Protein AF-A0A1U7N9A7-F1 (afdb_monomer_lite)

Secondary structure (DSSP, 8-state):
-HHHHHHHHHHHHHHHHHHHHHHHHHHHHHT-SSHHHHHHHHHIIIIIIHHHHHHHHHHHHHH--S-TTTTHHHHHHHHHHHHHHHHHHHHHHGGGGS---HHHHHHHHHHHHHHHHHHHHHHHHHHHHHHHHHHTT-

Foldseek 3Di:
DVVVVVLVVVLVVLVVVLVVVLCVLCVCQCPPPDLLSNLLLLCQVQPVVLVVLLVVLVVVVVVVPDDVVVCVVSVVCNVVSVVCNVVNVVSVCVCVVDPDDPVSSVVSNVSSNVSVVVSVVVVVVSVVVSVVVVVVVD

Organism: NCBI:txid568701

InterPro domains:
  IPR016084 Haem oxygenase-like, multi-helical [G3DSA:1.20.910.10] (8-127)

pLDDT: mean 79.88, std 13.75, range [35.25, 96.94]

Radius of gyration: 18.61 Å; chains: 1; bounding box: 43×36×54 Å

Structure (mmCIF, N/CA/C/O backbone):
data_AF-A0A1U7N9A7-F1
#
_entry.id   AF-A0A1U7N9A7-F1
#
loop_
_atom_site.group_PDB
_atom_site.id
_atom_site.type_symbol
_atom_site.label_atom_id
_atom_site.label_alt_id
_atom_site.label_comp_id
_atom_site.label_asym_id
_atom_site.label_entity_id
_atom_site.label_seq_id
_atom_site.pdbx_PDB_ins_code
_atom_site.Cartn_x
_atom_site.Cartn_y
_atom_site.Cartn_z
_atom_site.occupancy
_atom_site.B_iso_or_equiv
_atom_site.auth_seq_id
_atom_site.auth_comp_id
_atom_site.auth_asym_id
_atom_site.auth_atom_id
_atom_site.pdbx_PDB_model_num
ATOM 1 N N . MET A 1 1 ? -25.879 17.522 24.078 1.00 44.56 1 MET A N 1
ATOM 2 C CA . MET A 1 1 ? -25.992 17.434 22.604 1.00 44.56 1 MET A CA 1
ATOM 3 C C . MET A 1 1 ? -24.875 18.188 21.872 1.00 44.56 1 MET A C 1
ATOM 5 O O . MET A 1 1 ? -24.305 17.613 20.963 1.00 44.56 1 MET A O 1
ATOM 9 N N . HIS A 1 2 ? -24.463 19.393 22.298 1.00 35.25 2 HIS A N 1
ATOM 10 C CA . HIS A 1 2 ? -23.354 20.137 21.658 1.00 35.25 2 HIS A CA 1
ATOM 11 C C . HIS A 1 2 ? -21.934 19.555 21.831 1.00 35.25 2 HIS A C 1
ATOM 13 O O . HIS A 1 2 ? -21.057 19.846 21.026 1.00 35.25 2 HIS A O 1
ATOM 19 N N . ILE A 1 3 ? -21.692 18.727 22.852 1.00 43.88 3 ILE A N 1
ATOM 20 C CA . ILE A 1 3 ? -20.365 18.129 23.103 1.00 43.88 3 ILE A CA 1
ATOM 21 C C . ILE A 1 3 ? -20.080 16.959 22.144 1.00 43.88 3 ILE A C 1
ATOM 23 O O . ILE A 1 3 ? -18.950 16.795 21.707 1.00 43.88 3 ILE A O 1
ATOM 27 N N . TYR A 1 4 ? -21.105 16.190 21.762 1.00 35.66 4 TYR A N 1
ATOM 28 C CA . TYR A 1 4 ? -20.959 15.044 20.853 1.00 35.66 4 TYR A CA 1
ATOM 29 C C . TYR A 1 4 ? -20.670 15.466 19.404 1.00 35.66 4 TYR A C 1
ATOM 31 O O . TYR A 1 4 ? -19.873 14.822 18.732 1.00 35.66 4 TYR A O 1
ATOM 39 N N . ILE A 1 5 ? -21.261 16.575 18.944 1.00 43.47 5 ILE A N 1
ATOM 40 C CA . ILE A 1 5 ? -21.056 17.098 17.581 1.00 43.47 5 ILE A CA 1
ATOM 41 C C . ILE A 1 5 ? -19.597 17.547 17.387 1.00 43.47 5 ILE A C 1
ATOM 43 O O . ILE A 1 5 ? -18.959 17.146 16.422 1.00 43.47 5 ILE A O 1
ATOM 47 N N . ASN A 1 6 ? -19.023 18.246 18.374 1.00 48.91 6 ASN A N 1
ATOM 48 C CA . ASN A 1 6 ? -17.617 18.667 18.341 1.00 48.91 6 ASN A CA 1
ATOM 49 C C . ASN A 1 6 ? -16.619 17.493 18.304 1.00 48.91 6 ASN A C 1
ATOM 51 O O . ASN A 1 6 ? -15.511 17.659 17.810 1.00 48.91 6 ASN A O 1
ATOM 55 N N . ILE A 1 7 ? -16.955 16.318 18.842 1.00 51.50 7 ILE A N 1
ATOM 56 C CA . ILE A 1 7 ? -16.033 15.167 18.868 1.00 51.50 7 ILE A CA 1
ATOM 57 C C . ILE A 1 7 ? -16.022 14.460 17.509 1.00 51.50 7 ILE A C 1
ATOM 59 O O . ILE A 1 7 ? -14.955 14.165 16.981 1.00 51.50 7 ILE A O 1
ATOM 63 N N . VAL A 1 8 ? -17.195 14.248 16.908 1.00 56.59 8 VAL A N 1
ATOM 64 C CA . VAL A 1 8 ? -17.302 13.623 15.580 1.00 56.59 8 VAL A CA 1
ATOM 65 C C . VAL A 1 8 ? -16.655 14.503 14.506 1.00 56.59 8 VAL A C 1
ATOM 67 O O . VAL A 1 8 ? -15.919 13.993 13.664 1.00 56.59 8 VAL A O 1
ATOM 70 N N . GLU A 1 9 ? -16.854 15.822 14.571 1.00 59.31 9 GLU A N 1
ATOM 71 C CA . GLU A 1 9 ? -16.240 16.773 13.634 1.00 59.31 9 GLU A CA 1
ATOM 72 C C . GLU A 1 9 ? -14.708 16.830 13.772 1.00 59.31 9 GLU A C 1
ATOM 74 O O . GLU A 1 9 ? -14.002 16.828 12.763 1.00 59.31 9 GLU A O 1
ATOM 79 N N . ASN A 1 10 ? -14.176 16.798 15.001 1.00 63.81 10 ASN A N 1
ATOM 80 C CA . ASN A 1 10 ? -12.727 16.777 15.229 1.00 63.81 10 ASN A CA 1
ATOM 81 C C . ASN A 1 10 ? -12.083 15.448 14.797 1.00 63.81 10 ASN A C 1
ATOM 83 O O . ASN A 1 10 ? -11.006 15.457 14.202 1.00 63.81 10 ASN A O 1
ATOM 87 N N . ASN A 1 11 ? -12.751 14.312 15.017 1.00 71.56 11 ASN A N 1
ATOM 88 C CA . ASN A 1 11 ? -12.243 13.003 14.592 1.00 71.56 11 ASN A CA 1
ATOM 89 C C . ASN A 1 11 ? -12.237 12.871 13.061 1.00 71.56 11 ASN A C 1
ATOM 91 O O . ASN A 1 11 ? -11.274 12.363 12.485 1.00 71.56 11 ASN A O 1
ATOM 95 N N . ALA A 1 12 ? -13.273 13.385 12.390 1.00 75.44 12 ALA A N 1
ATOM 96 C CA . ALA A 1 12 ? -13.318 13.443 10.933 1.00 75.44 12 ALA A CA 1
ATOM 97 C C . ALA A 1 12 ? -12.204 14.338 10.364 1.00 75.44 12 ALA A C 1
ATOM 99 O O . ALA A 1 12 ? -11.556 13.959 9.391 1.00 75.44 12 ALA A O 1
ATOM 100 N N . ALA A 1 13 ? -11.927 15.489 10.987 1.00 81.25 13 ALA A N 1
ATOM 101 C CA . ALA A 1 13 ? -10.841 16.374 10.566 1.00 81.25 13 ALA A CA 1
ATOM 102 C C . ALA A 1 13 ? -9.455 15.711 10.682 1.00 81.25 13 ALA A C 1
ATOM 104 O O . ALA A 1 13 ? -8.633 15.857 9.777 1.00 81.25 13 ALA A O 1
ATOM 105 N N . LEU A 1 14 ? -9.208 14.946 11.753 1.00 80.19 14 LEU A N 1
ATOM 106 C CA . LEU A 1 14 ? -7.953 14.206 11.946 1.00 80.19 14 LEU A CA 1
ATOM 107 C C . LEU A 1 14 ? -7.777 13.088 10.911 1.00 80.19 14 LEU A C 1
ATOM 109 O O . LEU A 1 14 ? -6.699 12.954 10.334 1.00 80.19 14 LEU A O 1
ATOM 113 N N . LEU A 1 15 ? -8.846 12.345 10.610 1.00 81.56 15 LEU A N 1
ATOM 114 C CA . LEU A 1 15 ? -8.853 11.350 9.535 1.00 81.56 15 LEU A CA 1
ATOM 115 C C . LEU A 1 15 ? -8.560 11.992 8.173 1.00 81.56 15 LEU A C 1
ATOM 117 O O . LEU A 1 15 ? -7.669 11.541 7.455 1.00 81.56 15 LEU A O 1
ATOM 121 N N . ILE A 1 16 ? -9.258 13.079 7.829 1.00 85.75 16 ILE A N 1
ATOM 122 C CA . ILE A 1 16 ? -9.038 13.815 6.574 1.00 85.75 16 ILE A CA 1
ATOM 123 C C . ILE A 1 16 ? -7.584 14.286 6.470 1.00 85.75 16 ILE A C 1
ATOM 125 O O . ILE A 1 16 ? -6.971 14.166 5.406 1.00 85.75 16 ILE A O 1
ATOM 129 N N . LEU A 1 17 ? -7.015 14.799 7.563 1.00 86.25 17 LEU A N 1
ATOM 130 C CA . LEU A 1 17 ? -5.620 15.225 7.601 1.00 86.25 17 LEU A CA 1
ATOM 131 C C . LEU A 1 17 ? -4.664 14.051 7.347 1.00 86.25 17 LEU A C 1
ATOM 133 O O . LEU A 1 17 ? -3.777 14.177 6.503 1.00 86.25 17 LEU A O 1
ATOM 137 N N . ALA A 1 18 ? -4.863 12.910 8.011 1.00 85.75 18 ALA A N 1
ATOM 138 C CA . ALA A 1 18 ? -4.026 11.723 7.835 1.00 85.75 18 ALA A CA 1
ATOM 139 C C . ALA A 1 18 ? -4.034 11.230 6.376 1.00 85.75 18 ALA A C 1
ATOM 141 O O . ALA A 1 18 ? -2.975 11.032 5.777 1.00 85.75 18 ALA A O 1
ATOM 142 N N . PHE A 1 19 ? -5.214 11.128 5.756 1.00 87.00 19 PHE A N 1
ATOM 143 C CA . PHE A 1 19 ? -5.332 10.747 4.343 1.00 87.00 19 PHE A CA 1
ATOM 144 C C . PHE A 1 19 ? -4.758 11.802 3.385 1.00 87.00 19 PHE A C 1
ATOM 146 O O . PHE A 1 19 ? -4.178 11.454 2.355 1.00 87.00 19 PHE A O 1
ATOM 153 N N . THR A 1 20 ? -4.856 13.090 3.724 1.00 91.12 20 THR A N 1
ATOM 154 C CA . THR A 1 20 ? -4.230 14.169 2.940 1.00 91.12 20 THR A CA 1
ATOM 155 C C . THR A 1 20 ? -2.706 14.045 2.958 1.00 91.12 20 THR A C 1
ATOM 157 O O . THR A 1 20 ? -2.067 14.175 1.915 1.00 91.12 20 THR A O 1
ATOM 160 N N . LEU A 1 21 ? -2.119 13.745 4.119 1.00 91.38 21 LEU A N 1
ATOM 161 C CA . LEU A 1 21 ? -0.678 13.533 4.256 1.00 91.38 21 LEU A CA 1
ATOM 162 C C . LEU A 1 21 ? -0.215 12.275 3.517 1.00 91.38 21 LEU A C 1
ATOM 164 O O . LEU A 1 21 ? 0.815 12.320 2.846 1.00 91.38 21 LEU A O 1
ATOM 168 N N . LEU A 1 22 ? -0.979 11.179 3.589 1.00 92.50 22 LEU A N 1
ATOM 169 C CA . LEU A 1 22 ? -0.710 9.976 2.797 1.00 92.50 22 LEU A CA 1
ATOM 170 C C . LEU A 1 22 ? -0.661 10.312 1.303 1.00 92.50 22 LEU A C 1
ATOM 172 O O . LEU A 1 22 ? 0.335 10.019 0.641 1.00 92.50 22 LEU A O 1
ATOM 176 N N . ARG A 1 23 ? -1.690 11.001 0.792 1.00 92.69 23 ARG A N 1
ATOM 177 C CA . ARG A 1 23 ? -1.743 11.425 -0.612 1.00 92.69 23 ARG A CA 1
ATOM 178 C C . ARG A 1 23 ? -0.519 12.254 -0.996 1.00 92.69 23 ARG A C 1
ATOM 180 O O . ARG A 1 23 ? 0.108 11.955 -2.003 1.00 92.69 23 ARG A O 1
ATOM 187 N N . GLN A 1 24 ? -0.164 13.266 -0.202 1.00 95.12 24 GLN A N 1
ATOM 188 C CA . GLN A 1 24 ? 0.993 14.126 -0.482 1.00 95.12 24 GLN A CA 1
ATOM 189 C C . GLN A 1 24 ? 2.309 13.338 -0.544 1.00 95.12 24 GLN A C 1
ATOM 191 O O . GLN A 1 24 ? 3.154 13.621 -1.388 1.00 95.12 24 GLN A O 1
ATOM 196 N N . ARG A 1 25 ? 2.486 12.337 0.328 1.00 95.44 25 ARG A N 1
ATOM 197 C CA . ARG A 1 25 ? 3.684 11.479 0.339 1.00 95.44 25 ARG A CA 1
ATOM 198 C C . ARG A 1 25 ? 3.763 10.580 -0.898 1.00 95.44 25 ARG A C 1
ATOM 200 O O . ARG A 1 25 ? 4.861 10.315 -1.376 1.00 95.44 25 ARG A O 1
ATOM 207 N N . LEU A 1 26 ? 2.619 10.129 -1.412 1.00 95.56 26 LEU A N 1
ATOM 208 C CA . LEU A 1 26 ? 2.530 9.242 -2.576 1.00 95.56 26 LEU A CA 1
ATOM 209 C C . LEU A 1 26 ? 2.545 9.988 -3.921 1.00 95.56 26 LEU A C 1
ATOM 211 O O . LEU A 1 26 ? 2.956 9.421 -4.932 1.00 95.56 26 LEU A O 1
ATOM 215 N N . GLU A 1 27 ? 2.131 11.257 -3.944 1.00 94.81 27 GLU A N 1
ATOM 216 C CA . GLU A 1 27 ? 1.909 12.039 -5.169 1.00 94.81 27 GLU A CA 1
ATOM 217 C C . GLU A 1 27 ? 3.124 12.071 -6.109 1.00 94.81 27 GLU A C 1
ATOM 219 O O . GLU A 1 27 ? 2.960 12.009 -7.327 1.00 94.81 27 GLU A O 1
ATOM 224 N N . GLY A 1 28 ? 4.340 12.117 -5.556 1.00 93.69 28 GLY A N 1
ATOM 225 C CA . GLY A 1 28 ? 5.580 12.134 -6.337 1.00 93.69 28 GLY A CA 1
ATOM 226 C C . GLY A 1 28 ? 5.855 10.845 -7.120 1.00 93.69 28 GLY A C 1
ATOM 227 O O . GLY A 1 28 ? 6.497 10.907 -8.165 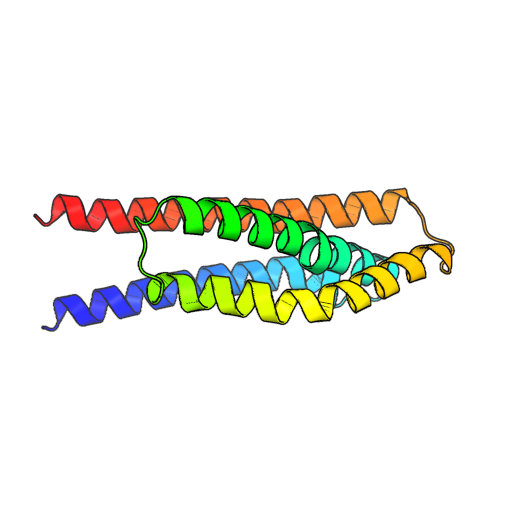1.00 93.69 28 GLY A O 1
ATOM 228 N N . TYR A 1 29 ? 5.349 9.699 -6.657 1.00 95.94 29 TYR A N 1
ATOM 229 C CA . TYR A 1 29 ? 5.549 8.407 -7.319 1.00 95.94 29 TYR A CA 1
ATOM 230 C C . TYR A 1 29 ? 4.509 8.171 -8.414 1.00 95.94 29 TYR A C 1
ATOM 232 O O . TYR A 1 29 ? 4.858 7.785 -9.527 1.00 95.94 29 TYR A O 1
ATOM 240 N N . PHE A 1 30 ? 3.239 8.469 -8.127 1.00 93.00 30 PHE A N 1
ATOM 241 C CA . PHE A 1 30 ? 2.144 8.259 -9.080 1.00 93.00 30 PHE A CA 1
ATOM 242 C C . PHE A 1 30 ? 2.084 9.308 -10.196 1.00 93.00 30 PHE A C 1
ATOM 244 O O . PHE A 1 30 ? 1.484 9.052 -11.236 1.00 93.00 30 PHE A O 1
ATOM 251 N N . ASN A 1 31 ? 2.744 10.457 -10.018 1.00 94.88 31 ASN A N 1
ATOM 252 C CA . ASN A 1 31 ? 2.923 11.472 -11.062 1.00 94.88 31 ASN A CA 1
ATOM 253 C C . ASN A 1 31 ? 4.363 11.534 -11.597 1.00 94.88 31 ASN A C 1
ATOM 255 O O . ASN A 1 31 ? 4.750 12.531 -12.214 1.00 94.88 31 ASN A O 1
ATOM 259 N N . ALA A 1 32 ? 5.182 10.510 -11.337 1.00 94.81 32 ALA A N 1
ATOM 260 C CA . ALA A 1 32 ? 6.561 10.489 -11.804 1.00 94.81 32 ALA A CA 1
ATOM 261 C C . ALA A 1 32 ? 6.622 10.515 -13.346 1.00 94.81 32 ALA A C 1
ATOM 263 O O . ALA A 1 32 ? 5.812 9.871 -14.004 1.00 94.81 32 ALA A O 1
ATOM 264 N N . PRO A 1 33 ? 7.591 11.214 -13.962 1.00 93.06 33 PRO A N 1
ATOM 265 C CA . PRO A 1 33 ? 7.746 11.197 -15.418 1.00 93.06 33 PRO A CA 1
ATOM 266 C C . PRO A 1 33 ? 8.270 9.852 -15.949 1.00 93.06 33 PRO A C 1
ATOM 268 O O . PRO A 1 33 ? 8.096 9.550 -17.128 1.00 93.06 33 PRO A O 1
ATOM 271 N N . ASP A 1 34 ? 8.930 9.058 -15.100 1.00 91.69 34 ASP A N 1
ATOM 272 C CA . ASP A 1 34 ? 9.425 7.728 -15.447 1.00 91.69 34 ASP A CA 1
ATOM 273 C C . ASP A 1 34 ? 8.330 6.675 -15.188 1.00 91.69 34 ASP A C 1
ATOM 275 O O . ASP A 1 34 ? 7.964 6.454 -14.027 1.00 91.69 34 ASP A O 1
ATOM 279 N N . PRO A 1 35 ? 7.825 5.983 -16.230 1.00 89.31 35 PRO A N 1
ATOM 280 C CA . PRO A 1 35 ? 6.792 4.960 -16.074 1.00 89.31 35 PRO A CA 1
ATOM 281 C C . PRO A 1 35 ? 7.234 3.793 -15.185 1.00 89.31 35 PRO A C 1
ATOM 283 O O . PRO A 1 35 ? 6.386 3.144 -14.579 1.00 89.31 35 PRO A O 1
ATOM 286 N N . THR A 1 36 ? 8.538 3.540 -15.050 1.00 90.38 36 THR A N 1
ATOM 287 C CA . THR A 1 36 ? 9.076 2.538 -14.123 1.00 90.38 36 THR A CA 1
ATOM 288 C C . THR A 1 36 ? 8.680 2.837 -12.685 1.00 90.38 36 THR A C 1
ATOM 290 O O . THR A 1 36 ? 8.268 1.934 -11.961 1.00 90.38 36 THR A O 1
ATOM 293 N N . ILE A 1 37 ? 8.808 4.102 -12.273 1.00 93.62 37 ILE A N 1
ATOM 294 C CA . ILE A 1 37 ? 8.514 4.543 -10.907 1.00 93.62 37 ILE A CA 1
ATOM 295 C C . ILE A 1 37 ? 7.016 4.399 -10.642 1.00 93.62 37 ILE A C 1
ATOM 297 O O . ILE A 1 37 ? 6.630 3.850 -9.613 1.00 93.62 37 ILE A O 1
ATOM 301 N N . ILE A 1 38 ? 6.186 4.818 -11.603 1.00 92.38 38 ILE A N 1
ATOM 302 C CA . ILE A 1 38 ? 4.728 4.688 -11.516 1.00 92.38 38 ILE A CA 1
ATOM 303 C C . ILE A 1 38 ? 4.336 3.214 -11.354 1.00 92.38 38 ILE A C 1
ATOM 305 O O . ILE A 1 38 ? 3.619 2.861 -10.422 1.00 92.38 38 ILE A O 1
ATOM 309 N N . ILE A 1 39 ? 4.835 2.338 -12.235 1.00 90.25 39 ILE A N 1
ATOM 310 C CA . ILE A 1 39 ? 4.521 0.905 -12.193 1.00 90.25 39 ILE A CA 1
ATOM 311 C C . ILE A 1 39 ? 4.996 0.290 -10.873 1.00 90.25 39 ILE A C 1
ATOM 313 O O . ILE A 1 39 ? 4.238 -0.441 -10.244 1.00 90.25 39 ILE A O 1
ATOM 317 N N . ALA A 1 40 ? 6.214 0.606 -10.422 1.00 91.50 40 ALA A N 1
ATOM 318 C CA . ALA A 1 40 ? 6.749 0.107 -9.158 1.00 91.50 40 ALA A CA 1
ATOM 319 C C . ALA A 1 40 ? 5.902 0.541 -7.947 1.00 91.50 40 ALA A C 1
ATOM 321 O O . ALA A 1 40 ? 5.663 -0.274 -7.058 1.00 91.50 40 ALA A O 1
ATOM 322 N N . ALA A 1 41 ? 5.393 1.775 -7.926 1.00 92.75 41 ALA A N 1
ATOM 323 C CA . ALA A 1 41 ? 4.474 2.236 -6.886 1.00 92.75 41 ALA A CA 1
ATOM 324 C C . ALA A 1 41 ? 3.139 1.474 -6.915 1.00 92.75 41 ALA A C 1
ATOM 326 O O . ALA A 1 41 ? 2.676 1.006 -5.871 1.00 92.75 41 ALA A O 1
ATOM 327 N N . PHE A 1 42 ? 2.580 1.253 -8.111 1.00 89.88 42 PHE A N 1
ATOM 328 C CA . PHE A 1 42 ? 1.371 0.448 -8.286 1.00 89.88 42 PHE A CA 1
ATOM 329 C C . PHE A 1 42 ? 1.551 -1.005 -7.842 1.00 89.88 42 PHE A C 1
ATOM 331 O O . PHE A 1 42 ? 0.605 -1.584 -7.329 1.00 89.88 42 PHE A O 1
ATOM 338 N N . LEU A 1 43 ? 2.738 -1.614 -7.963 1.00 88.38 43 LEU A N 1
ATOM 339 C CA . LEU A 1 43 ? 2.953 -2.967 -7.424 1.00 88.38 43 LEU A CA 1
ATOM 340 C C . LEU A 1 43 ? 2.658 -3.036 -5.920 1.00 88.38 43 LEU A C 1
ATOM 342 O O . LEU A 1 43 ? 2.110 -4.025 -5.435 1.00 88.38 43 LEU A O 1
ATOM 346 N N . VAL A 1 44 ? 3.008 -1.991 -5.173 1.00 89.19 44 VAL A N 1
ATOM 347 C CA . VAL A 1 44 ? 2.797 -1.962 -3.725 1.00 89.19 44 VAL A CA 1
ATOM 348 C C . VAL A 1 44 ? 1.324 -1.756 -3.394 1.00 89.19 44 VAL A C 1
ATOM 350 O O . VAL A 1 44 ? 0.756 -2.556 -2.650 1.00 89.19 44 VAL A O 1
ATOM 353 N N . GLU A 1 45 ? 0.713 -0.710 -3.949 1.00 85.12 45 GLU A N 1
ATOM 354 C CA . GLU A 1 45 ? -0.697 -0.384 -3.705 1.00 85.12 45 GLU A CA 1
ATOM 355 C C . GLU A 1 45 ? -1.610 -1.516 -4.181 1.00 85.12 45 GLU A C 1
ATOM 357 O O . GLU A 1 45 ? -2.486 -1.982 -3.455 1.00 85.12 45 GLU A O 1
ATOM 362 N N . GLU A 1 46 ? -1.350 -2.032 -5.378 1.00 82.31 46 GLU A N 1
ATOM 363 C CA . GLU A 1 46 ? -2.306 -2.895 -6.044 1.00 82.31 46 GLU A CA 1
ATOM 364 C C . GLU A 1 46 ? -2.026 -4.385 -5.874 1.00 82.31 46 GLU A C 1
ATOM 366 O O . GLU A 1 46 ? -2.918 -5.194 -6.080 1.00 82.31 46 GLU A O 1
ATOM 371 N N . ILE A 1 47 ? -0.809 -4.804 -5.533 1.00 79.50 47 ILE A N 1
ATOM 372 C CA . ILE A 1 47 ? -0.522 -6.236 -5.345 1.00 79.50 47 ILE A CA 1
ATOM 373 C C . ILE A 1 47 ? -0.290 -6.523 -3.871 1.00 79.50 47 ILE A C 1
ATOM 375 O O . ILE A 1 47 ? -0.939 -7.403 -3.304 1.00 79.50 47 ILE A O 1
ATOM 379 N N . TYR A 1 48 ? 0.614 -5.785 -3.226 1.00 80.56 48 TYR A N 1
ATOM 380 C CA . TYR A 1 48 ? 0.999 -6.092 -1.848 1.00 80.56 48 TYR A CA 1
ATOM 381 C C . TYR A 1 48 ? -0.097 -5.709 -0.856 1.00 80.56 48 TYR A C 1
ATOM 383 O O . TYR A 1 48 ? -0.521 -6.556 -0.066 1.00 80.56 48 TYR A O 1
ATOM 391 N N . ALA A 1 49 ? -0.594 -4.471 -0.918 1.00 77.75 49 ALA A N 1
ATOM 392 C CA . ALA A 1 49 ? -1.626 -4.013 0.007 1.00 77.75 49 ALA A CA 1
ATOM 393 C C . ALA A 1 49 ? -2.933 -4.800 -0.179 1.00 77.75 49 ALA A C 1
ATOM 395 O O . ALA A 1 49 ? -3.537 -5.202 0.814 1.00 77.75 49 ALA A O 1
ATOM 396 N N . LYS A 1 50 ? -3.313 -5.141 -1.419 1.00 78.25 50 LYS A N 1
ATOM 397 C CA . LYS A 1 50 ? -4.480 -6.002 -1.678 1.00 78.25 50 LYS A CA 1
ATOM 398 C C . LYS A 1 50 ? -4.356 -7.380 -1.046 1.00 78.25 50 LYS A C 1
ATOM 400 O O . LYS A 1 50 ? -5.250 -7.798 -0.317 1.00 78.25 50 LYS A O 1
ATOM 405 N N . LYS A 1 51 ? -3.235 -8.077 -1.266 1.00 76.75 51 LYS A N 1
ATOM 406 C CA . LYS A 1 51 ? -3.013 -9.412 -0.680 1.00 76.75 51 LYS A CA 1
ATOM 407 C C . LYS A 1 51 ? -3.014 -9.371 0.846 1.00 76.75 51 LYS A C 1
ATOM 409 O O . LYS A 1 51 ? -3.507 -10.297 1.489 1.00 76.75 51 LYS A O 1
ATOM 414 N N . PHE A 1 52 ? -2.497 -8.290 1.424 1.00 81.44 52 PHE A N 1
ATOM 415 C CA . PHE A 1 52 ? -2.581 -8.054 2.859 1.00 81.44 52 PHE A CA 1
ATOM 416 C C . PHE A 1 52 ? -4.032 -7.860 3.328 1.00 81.44 52 PHE A C 1
ATOM 418 O O . PHE A 1 52 ? -4.442 -8.512 4.286 1.00 81.44 52 PHE A O 1
ATOM 425 N N . ILE A 1 53 ? -4.818 -7.026 2.640 1.00 79.12 53 ILE A N 1
ATOM 426 C CA . ILE A 1 53 ? -6.231 -6.758 2.956 1.00 79.12 53 ILE A CA 1
ATOM 427 C C . ILE A 1 53 ? -7.082 -8.027 2.848 1.00 79.12 53 ILE A C 1
ATOM 429 O O . ILE A 1 53 ? -7.867 -8.295 3.754 1.00 79.12 53 ILE A O 1
ATOM 433 N N . GLU A 1 54 ? -6.908 -8.831 1.795 1.00 78.00 54 GLU A N 1
ATOM 434 C CA . GLU A 1 54 ? -7.592 -10.124 1.630 1.00 78.00 54 GLU A CA 1
ATOM 435 C C . GLU A 1 54 ? -7.317 -11.044 2.830 1.00 78.00 54 GLU A C 1
ATOM 437 O O . GLU A 1 54 ? -8.245 -11.546 3.467 1.00 78.00 54 GLU A O 1
ATOM 442 N N . CYS A 1 55 ? -6.040 -11.206 3.193 1.00 82.69 55 CYS A N 1
ATOM 443 C CA . CYS A 1 55 ? -5.633 -12.027 4.332 1.00 82.69 55 CYS A CA 1
ATOM 444 C C . CYS A 1 55 ? -6.220 -11.501 5.650 1.00 82.69 55 CYS A C 1
ATOM 446 O O . CYS A 1 55 ? -6.738 -12.276 6.459 1.00 82.69 55 CYS A O 1
ATOM 448 N N . LEU A 1 56 ? -6.174 -10.183 5.860 1.00 82.50 56 LEU A N 1
ATOM 449 C CA . LEU A 1 56 ? -6.732 -9.538 7.043 1.00 82.50 56 LEU A CA 1
ATOM 450 C C . LEU A 1 56 ? -8.248 -9.748 7.130 1.00 82.50 56 LEU A C 1
ATOM 452 O O . LEU A 1 56 ? -8.745 -10.118 8.193 1.00 82.50 56 LEU A O 1
ATOM 456 N N . ASN A 1 57 ? -8.969 -9.571 6.022 1.00 80.06 57 ASN A N 1
ATOM 457 C CA . ASN A 1 57 ? -10.408 -9.799 5.947 1.00 80.06 57 ASN A CA 1
ATOM 458 C C . ASN A 1 57 ? -10.757 -11.245 6.320 1.00 80.06 57 ASN A C 1
ATOM 460 O O . ASN A 1 57 ? -11.612 -11.476 7.173 1.00 80.06 57 ASN A O 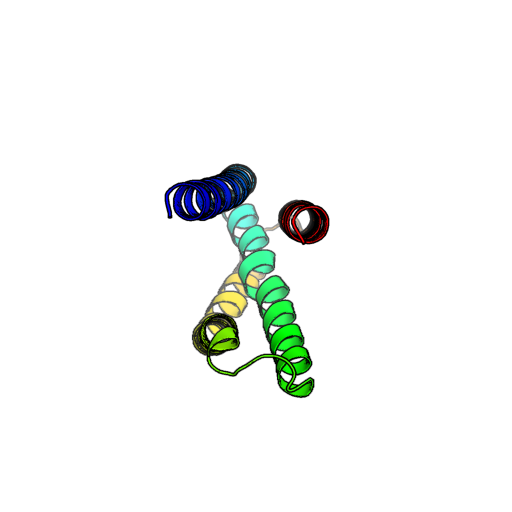1
ATOM 464 N N . GLU A 1 58 ? -10.033 -12.226 5.773 1.00 83.31 58 GLU A N 1
ATOM 465 C CA . GLU A 1 58 ? -10.224 -13.633 6.137 1.00 83.31 58 GLU A CA 1
ATOM 466 C C . GLU A 1 58 ? -10.005 -13.903 7.630 1.00 83.31 58 GLU A C 1
ATOM 468 O O . GLU A 1 58 ? -10.719 -14.728 8.203 1.00 83.31 58 GLU A O 1
ATOM 473 N N . GLN A 1 59 ? -9.026 -13.250 8.269 1.00 84.44 59 GLN A N 1
ATOM 474 C CA . GLN A 1 59 ? -8.810 -13.413 9.710 1.00 84.44 59 GLN A CA 1
ATOM 475 C C . GLN A 1 59 ? -9.912 -12.745 10.531 1.00 84.44 59 GLN A C 1
ATOM 477 O O . GLN A 1 59 ? -10.402 -13.349 11.483 1.00 84.44 59 GLN A O 1
ATOM 482 N N . ILE A 1 60 ? -10.330 -11.534 10.159 1.00 82.62 60 ILE A N 1
ATOM 483 C CA . ILE A 1 60 ? -11.365 -10.789 10.882 1.00 82.62 60 ILE A CA 1
ATOM 484 C C . ILE A 1 60 ? -12.713 -11.516 10.806 1.00 82.62 60 ILE A C 1
ATOM 486 O O . ILE A 1 60 ? -13.362 -11.707 11.831 1.00 82.62 60 ILE A O 1
ATOM 490 N N . MET A 1 61 ? -13.099 -12.025 9.634 1.00 78.31 61 MET A N 1
ATOM 491 C CA . MET A 1 61 ? -14.349 -12.779 9.467 1.00 78.31 61 MET A CA 1
ATOM 492 C C . MET A 1 61 ? -14.418 -14.042 10.346 1.00 78.31 61 MET A C 1
ATOM 494 O O . MET A 1 61 ? -15.508 -14.532 10.643 1.00 78.31 61 MET A O 1
ATOM 498 N N . ARG A 1 62 ? -13.275 -14.584 10.796 1.00 81.19 62 ARG A N 1
ATOM 499 C CA . ARG A 1 62 ? -13.231 -15.758 11.686 1.00 81.19 62 ARG A CA 1
ATOM 500 C C . ARG A 1 62 ? -13.508 -15.423 13.148 1.00 81.19 62 ARG A C 1
ATOM 502 O O . ARG A 1 62 ? -13.867 -16.337 13.887 1.00 81.19 62 ARG A O 1
ATOM 509 N N . THR A 1 63 ? -13.328 -14.174 13.583 1.00 78.31 63 THR A N 1
ATOM 510 C CA . THR A 1 63 ? -13.468 -13.826 15.007 1.00 78.31 63 THR A CA 1
ATOM 511 C C . THR A 1 63 ? -14.930 -13.742 15.443 1.00 78.31 63 THR A C 1
ATOM 513 O O . THR A 1 63 ? -15.210 -13.954 16.615 1.00 78.31 63 THR A O 1
ATOM 516 N N . GLN A 1 64 ? -15.869 -13.476 14.523 1.00 73.31 64 GLN A N 1
ATOM 517 C CA . GLN A 1 64 ? -17.298 -13.235 14.808 1.00 73.31 64 GLN A CA 1
ATOM 518 C C . GLN A 1 64 ? -17.568 -12.114 15.837 1.00 73.31 64 GLN A C 1
ATOM 520 O O . GLN A 1 64 ? -18.702 -11.934 16.275 1.00 73.31 64 GLN A O 1
ATOM 525 N N . GLU A 1 65 ? -16.543 -11.347 16.223 1.00 80.75 65 GLU A N 1
ATOM 526 C CA . GLU A 1 65 ? -16.645 -10.261 17.205 1.00 80.75 65 GLU A CA 1
ATOM 527 C C . GLU A 1 65 ? -17.113 -8.943 16.573 1.00 80.75 65 GLU A C 1
ATOM 529 O O . GLU A 1 65 ? -17.590 -8.054 17.277 1.00 80.75 65 GLU A O 1
ATOM 534 N N . ILE A 1 66 ? -16.990 -8.818 15.248 1.00 79.75 66 ILE A N 1
ATOM 535 C CA . ILE A 1 66 ? -17.371 -7.630 14.480 1.00 79.75 66 ILE A CA 1
ATOM 536 C C . ILE A 1 66 ? -18.567 -7.985 13.596 1.00 79.75 66 ILE A C 1
ATOM 538 O O . ILE A 1 66 ? -18.607 -9.057 12.994 1.00 79.75 66 ILE A O 1
ATOM 542 N N . SER A 1 67 ? -19.557 -7.094 13.538 1.00 82.06 67 SER A N 1
ATOM 543 C CA . SER A 1 67 ? -20.758 -7.312 12.735 1.00 82.06 67 SER A CA 1
ATOM 544 C C . SER A 1 67 ? -20.463 -7.227 11.232 1.00 82.06 67 SER A C 1
ATOM 546 O O . SER A 1 67 ? -19.638 -6.422 10.799 1.00 82.06 67 SER A O 1
ATOM 548 N N . ASP A 1 68 ? -21.200 -7.985 10.413 1.00 78.38 68 ASP A N 1
ATOM 549 C CA . ASP A 1 68 ? -21.095 -7.918 8.944 1.00 78.38 68 ASP A CA 1
ATOM 550 C C . ASP A 1 68 ? -21.331 -6.493 8.402 1.00 78.38 68 ASP A C 1
ATOM 552 O O . ASP A 1 68 ? -20.753 -6.082 7.394 1.00 78.38 68 ASP A O 1
ATOM 556 N N . HIS A 1 69 ? -22.168 -5.709 9.090 1.00 81.38 69 HIS A N 1
ATOM 557 C CA . HIS A 1 69 ? -22.411 -4.307 8.757 1.00 81.38 69 HIS A CA 1
ATOM 558 C C . HIS A 1 69 ? -21.128 -3.472 8.877 1.00 81.38 69 HIS A C 1
ATOM 560 O O . HIS A 1 69 ? -20.784 -2.724 7.963 1.00 81.38 69 HIS A O 1
ATOM 566 N N . ASP A 1 70 ? -20.376 -3.639 9.963 1.00 78.31 70 ASP A N 1
ATOM 567 C CA . ASP A 1 70 ? -19.143 -2.878 10.195 1.00 78.31 70 ASP A CA 1
ATOM 568 C C . ASP A 1 70 ? -17.988 -3.372 9.306 1.00 78.31 70 ASP A C 1
ATOM 570 O O . ASP A 1 70 ? -17.077 -2.612 8.980 1.00 78.31 70 ASP A O 1
ATOM 574 N N . LEU A 1 71 ? -18.065 -4.620 8.830 1.00 80.19 71 LEU A N 1
ATOM 575 C CA . LEU A 1 71 ? -17.140 -5.201 7.850 1.00 80.19 71 LEU A CA 1
ATOM 576 C C . LEU A 1 71 ? -17.541 -4.945 6.397 1.00 80.19 71 LEU A C 1
ATOM 578 O O . LEU A 1 71 ? -16.824 -5.363 5.486 1.00 80.19 71 LEU A O 1
ATOM 582 N N . THR A 1 72 ? -18.651 -4.246 6.147 1.00 81.62 72 THR A N 1
ATOM 583 C CA . THR A 1 72 ? -19.169 -4.046 4.787 1.00 81.62 72 THR A CA 1
ATOM 584 C C . THR A 1 72 ? -18.150 -3.345 3.895 1.00 81.62 72 THR A C 1
ATOM 586 O O . THR A 1 72 ? -17.953 -3.770 2.760 1.00 81.62 72 THR A O 1
ATOM 589 N N . TRP A 1 73 ? -17.445 -2.324 4.398 1.00 81.19 73 TRP A N 1
ATOM 590 C CA . TRP A 1 73 ? -16.403 -1.657 3.611 1.00 81.19 73 TRP A CA 1
ATOM 591 C C . TRP A 1 73 ? -15.258 -2.613 3.256 1.00 81.19 73 TRP A C 1
ATOM 593 O O . TRP A 1 73 ? -14.893 -2.705 2.088 1.00 81.19 73 TRP A O 1
ATOM 603 N N . LEU A 1 74 ? -14.743 -3.370 4.231 1.00 78.25 74 LEU A N 1
ATOM 604 C CA . LEU A 1 74 ? -13.638 -4.311 4.021 1.00 78.25 74 LEU A CA 1
ATOM 605 C C . LEU A 1 74 ? -14.029 -5.437 3.053 1.00 78.25 74 LEU A C 1
ATOM 607 O O . LEU A 1 74 ? -13.254 -5.805 2.173 1.00 78.25 74 LEU A O 1
ATOM 611 N N . THR A 1 75 ? -15.261 -5.929 3.176 1.00 78.00 75 THR A N 1
ATOM 612 C CA . THR A 1 75 ? -15.826 -6.967 2.308 1.00 78.00 75 THR A CA 1
ATOM 613 C C . THR A 1 75 ? -16.013 -6.457 0.883 1.00 78.00 75 THR A C 1
ATOM 615 O O . THR A 1 75 ? -15.564 -7.103 -0.060 1.00 78.00 75 THR A O 1
ATOM 618 N N . LEU A 1 76 ? -16.639 -5.288 0.706 1.00 78.75 76 LEU A N 1
ATOM 619 C CA . LEU A 1 76 ? -16.843 -4.693 -0.616 1.00 78.75 76 LEU A CA 1
ATOM 620 C C . LEU A 1 76 ? -15.514 -4.357 -1.286 1.00 78.75 76 LEU A C 1
ATOM 622 O O . LEU A 1 76 ? -15.350 -4.646 -2.467 1.00 78.75 76 LEU A O 1
ATOM 626 N N . HIS A 1 77 ? -14.566 -3.795 -0.537 1.00 76.00 77 HIS A N 1
ATOM 627 C CA . HIS A 1 77 ? -13.238 -3.499 -1.052 1.00 76.00 77 HIS A CA 1
ATOM 628 C C . HIS A 1 77 ? -12.546 -4.794 -1.490 1.00 76.00 77 HIS A C 1
ATOM 630 O O . HIS A 1 77 ? -12.167 -4.904 -2.644 1.00 76.00 77 HIS A O 1
ATOM 636 N N . SER A 1 78 ? -12.524 -5.841 -0.659 1.00 72.56 78 SER A N 1
ATOM 637 C CA . SER A 1 78 ? -11.957 -7.141 -1.046 1.00 72.56 78 SER A CA 1
ATOM 638 C C . SER A 1 78 ? -12.599 -7.755 -2.301 1.00 72.56 78 SER A C 1
ATOM 640 O O . SER A 1 78 ? -11.898 -8.416 -3.062 1.00 72.56 78 SER A O 1
ATOM 642 N N . VAL A 1 79 ? -13.907 -7.570 -2.519 1.00 74.12 79 VAL A N 1
ATOM 643 C CA . VAL A 1 79 ? -14.615 -8.105 -3.698 1.00 74.12 79 VAL A CA 1
ATOM 644 C C . VAL A 1 79 ? -14.301 -7.302 -4.958 1.00 74.12 79 VAL A C 1
ATOM 646 O O . VAL A 1 79 ? -13.981 -7.893 -5.983 1.00 74.12 79 VAL A O 1
ATOM 649 N N . VAL A 1 80 ? -14.370 -5.970 -4.888 1.00 69.38 80 VAL A N 1
ATOM 650 C CA . VAL A 1 80 ? -14.066 -5.087 -6.028 1.00 69.38 80 VAL A CA 1
ATOM 651 C C . VAL A 1 80 ? -12.599 -5.217 -6.434 1.00 69.38 80 VAL A C 1
ATOM 653 O O . VAL A 1 80 ? -12.267 -5.241 -7.615 1.00 69.38 80 VAL A O 1
ATOM 656 N N . GLU A 1 81 ? -11.713 -5.356 -5.454 1.00 66.19 81 GLU A N 1
ATOM 657 C CA . GLU A 1 81 ? -10.280 -5.443 -5.693 1.00 66.19 81 GLU A CA 1
ATOM 658 C C . GLU A 1 81 ? -9.831 -6.770 -6.327 1.00 66.19 81 GLU A C 1
ATOM 660 O O . GLU A 1 81 ? -8.787 -6.808 -6.990 1.00 66.19 81 GLU A O 1
ATOM 665 N N . ALA A 1 82 ? -10.630 -7.838 -6.202 1.00 65.69 82 ALA A N 1
ATOM 666 C CA . ALA A 1 82 ? -10.371 -9.117 -6.862 1.00 65.69 82 ALA A CA 1
ATOM 667 C C . ALA A 1 82 ? -10.403 -8.996 -8.397 1.00 65.69 82 ALA A C 1
ATOM 669 O O . ALA A 1 82 ? -9.597 -9.637 -9.077 1.00 65.69 82 ALA A O 1
ATOM 670 N N . ASP A 1 83 ? -11.272 -8.135 -8.938 1.00 66.44 83 ASP A N 1
ATOM 671 C CA . ASP A 1 83 ? -11.388 -7.900 -10.383 1.00 66.44 83 ASP A CA 1
ATOM 672 C C . ASP A 1 83 ? -10.186 -7.109 -10.930 1.00 66.44 83 ASP A C 1
ATOM 674 O O . ASP A 1 83 ? -9.737 -7.338 -12.053 1.00 66.44 83 ASP A O 1
ATOM 678 N N . HIS A 1 84 ? -9.593 -6.233 -10.117 1.00 67.69 84 HIS A N 1
ATOM 679 C CA . HIS A 1 84 ? -8.451 -5.403 -10.509 1.00 67.69 84 HIS A CA 1
ATOM 680 C C . HIS A 1 84 ? -7.098 -6.133 -10.443 1.00 67.69 84 HIS A C 1
ATOM 682 O O . HIS A 1 84 ? -6.138 -5.710 -11.086 1.00 67.69 84 HIS A O 1
ATOM 688 N N . ALA A 1 85 ? -6.990 -7.245 -9.704 1.00 66.88 85 ALA A N 1
ATOM 689 C CA . ALA A 1 85 ? -5.725 -7.969 -9.530 1.00 66.88 85 ALA A CA 1
ATOM 690 C C . ALA A 1 85 ? -5.115 -8.472 -10.858 1.00 66.88 85 ALA A C 1
ATOM 692 O O 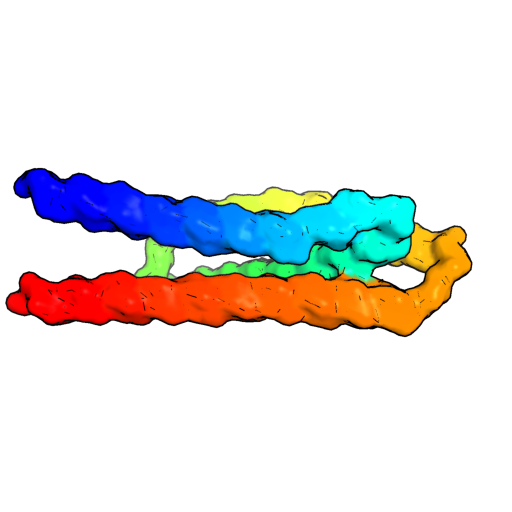. ALA A 1 85 ? -3.891 -8.561 -10.993 1.00 66.88 85 ALA A O 1
ATOM 693 N N . GLY A 1 86 ? -5.955 -8.787 -11.852 1.00 70.88 86 GLY A N 1
ATOM 694 C CA . GLY A 1 86 ? -5.504 -9.172 -13.193 1.00 70.88 86 GLY A CA 1
ATOM 695 C C . GLY A 1 86 ? -4.781 -8.036 -13.921 1.00 70.88 86 GLY A C 1
ATOM 696 O O . GLY A 1 86 ? -3.706 -8.251 -14.491 1.00 70.88 86 GLY A O 1
ATOM 697 N N . ASP A 1 87 ? -5.323 -6.822 -13.835 1.00 77.38 87 ASP A N 1
ATOM 698 C CA . ASP A 1 87 ? -4.761 -5.627 -14.467 1.00 77.38 87 ASP A CA 1
ATOM 699 C C . ASP A 1 87 ? -3.433 -5.224 -13.814 1.00 77.38 87 ASP A C 1
ATOM 701 O O . ASP A 1 87 ? -2.467 -4.909 -14.514 1.00 77.38 87 ASP A O 1
ATOM 705 N N . SER A 1 88 ? -3.321 -5.347 -12.488 1.00 76.12 88 SER A N 1
ATOM 706 C CA . SER A 1 88 ? -2.079 -5.079 -11.748 1.00 76.12 88 SER A CA 1
ATOM 707 C C . SER A 1 88 ? -0.953 -6.046 -12.138 1.00 76.12 88 SER A C 1
ATOM 709 O O . SER A 1 88 ? 0.201 -5.642 -12.284 1.00 76.12 88 SER A O 1
ATOM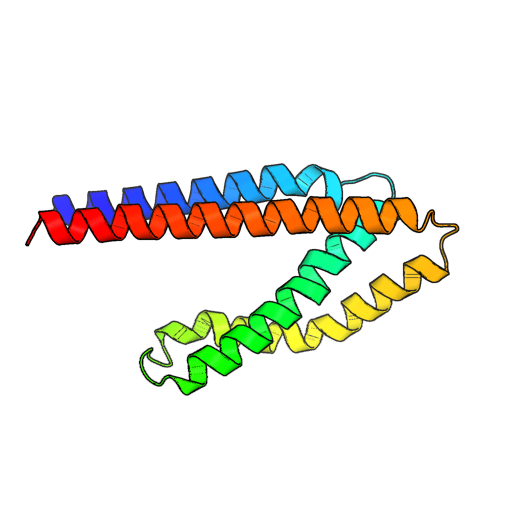 711 N N . ILE A 1 89 ? -1.270 -7.325 -12.380 1.00 78.62 89 ILE A N 1
ATOM 712 C CA . ILE A 1 89 ? -0.298 -8.317 -12.878 1.00 78.62 89 ILE A CA 1
ATOM 713 C C . ILE A 1 89 ? 0.116 -7.999 -14.320 1.00 78.62 89 ILE A C 1
ATOM 715 O O . ILE A 1 89 ? 1.290 -8.142 -14.675 1.00 78.62 89 ILE A O 1
ATOM 719 N N . HIS A 1 90 ? -0.822 -7.570 -15.167 1.00 82.38 90 HIS A N 1
ATOM 720 C CA . HIS A 1 90 ? -0.497 -7.120 -16.520 1.00 82.38 90 HIS A CA 1
ATOM 721 C C . HIS A 1 90 ? 0.424 -5.899 -16.505 1.00 82.38 90 HIS A C 1
ATOM 723 O O . HIS A 1 90 ? 1.391 -5.866 -17.267 1.00 82.38 90 HIS A O 1
ATOM 729 N N . LEU A 1 91 ? 0.187 -4.954 -15.595 1.00 79.75 91 LEU A N 1
ATOM 730 C CA . LEU A 1 91 ? 1.049 -3.797 -15.388 1.00 79.75 91 LEU A CA 1
ATOM 731 C C . LEU A 1 91 ? 2.442 -4.207 -14.889 1.00 79.75 91 LEU A C 1
ATOM 733 O O . LEU A 1 91 ? 3.437 -3.702 -15.394 1.00 79.75 91 LEU A O 1
ATOM 737 N N . ALA A 1 92 ? 2.541 -5.180 -13.981 1.00 81.44 92 ALA A N 1
ATOM 738 C CA . ALA A 1 92 ? 3.827 -5.696 -13.509 1.00 81.44 92 ALA A CA 1
ATOM 739 C C . ALA A 1 92 ? 4.684 -6.276 -14.645 1.00 81.44 92 ALA A C 1
ATOM 741 O O . ALA A 1 92 ? 5.880 -6.008 -14.727 1.00 81.44 92 ALA A O 1
ATOM 742 N N . ARG A 1 93 ? 4.062 -7.023 -15.566 1.00 84.75 93 ARG A N 1
ATOM 743 C CA . ARG A 1 93 ? 4.746 -7.611 -16.733 1.00 84.75 93 ARG A CA 1
ATOM 744 C C . ARG A 1 93 ? 5.305 -6.563 -17.694 1.00 84.75 93 ARG A C 1
ATOM 746 O O . ARG A 1 93 ? 6.269 -6.849 -18.393 1.00 84.75 93 ARG A O 1
ATOM 753 N N . ARG A 1 94 ? 4.764 -5.337 -17.700 1.00 82.38 94 ARG A N 1
ATOM 754 C CA . ARG A 1 94 ? 5.316 -4.223 -18.490 1.00 82.38 94 ARG A CA 1
ATOM 755 C C . ARG A 1 94 ? 6.749 -3.879 -18.092 1.00 82.38 94 ARG A C 1
ATOM 757 O O . ARG A 1 94 ? 7.468 -3.337 -18.926 1.00 82.38 94 ARG A O 1
ATOM 764 N N . LEU A 1 95 ? 7.167 -4.191 -16.862 1.00 80.06 95 LEU A N 1
ATOM 765 C CA . LEU A 1 95 ? 8.554 -4.013 -16.434 1.00 80.06 95 LEU A CA 1
ATOM 766 C C . LEU A 1 95 ? 9.509 -4.928 -17.207 1.00 80.06 95 LEU A C 1
ATOM 768 O O . LEU A 1 95 ? 10.633 -4.528 -17.453 1.00 80.06 95 LEU A O 1
ATOM 772 N N . ASP A 1 96 ? 9.083 -6.105 -17.667 1.00 77.38 96 ASP A N 1
ATOM 773 C CA . ASP A 1 96 ? 9.948 -6.967 -18.486 1.00 77.38 96 ASP A CA 1
ATOM 774 C C . ASP A 1 96 ? 10.168 -6.397 -19.903 1.00 77.38 96 ASP A C 1
ATOM 776 O O . ASP A 1 96 ? 11.106 -6.786 -20.598 1.00 77.38 96 ASP A O 1
ATOM 780 N N . GLU A 1 97 ? 9.307 -5.472 -20.338 1.00 76.56 97 GLU A N 1
ATOM 781 C CA . GLU A 1 97 ? 9.344 -4.841 -21.663 1.00 76.56 97 GLU A CA 1
ATOM 782 C C . GLU A 1 97 ? 10.088 -3.499 -21.685 1.00 76.56 97 GLU A C 1
ATOM 784 O O . GLU A 1 97 ? 10.356 -2.952 -22.756 1.00 76.56 97 GLU A O 1
ATOM 789 N N . ILE A 1 98 ? 10.387 -2.941 -20.514 1.00 72.62 98 ILE A N 1
ATOM 790 C CA . ILE A 1 98 ? 11.148 -1.703 -20.356 1.00 72.62 98 ILE A CA 1
ATOM 791 C C . ILE A 1 98 ? 12.587 -2.116 -20.017 1.00 72.62 98 ILE A C 1
ATOM 793 O O . ILE A 1 98 ? 12.806 -3.078 -19.286 1.00 72.62 98 ILE A O 1
ATOM 797 N N . GLU A 1 99 ? 13.601 -1.426 -20.542 1.00 69.25 99 GLU A N 1
ATOM 798 C CA . GLU A 1 99 ? 14.986 -1.657 -20.109 1.00 69.25 99 GLU A CA 1
ATOM 799 C C . GLU A 1 99 ? 15.165 -1.059 -18.704 1.00 69.25 99 GLU A C 1
ATOM 801 O O . GLU A 1 99 ? 15.607 0.074 -18.528 1.00 69.25 99 GLU A O 1
ATOM 806 N N . VAL A 1 100 ? 14.702 -1.795 -17.691 1.00 71.38 100 VAL A N 1
ATOM 807 C CA . VAL A 1 100 ? 14.591 -1.297 -16.319 1.00 71.38 100 VAL A CA 1
ATOM 808 C C . VAL A 1 100 ? 15.817 -1.636 -15.503 1.00 71.38 100 VAL A C 1
ATOM 810 O O . VAL A 1 100 ? 16.301 -2.772 -15.486 1.00 71.38 100 VAL A O 1
ATOM 813 N N . SER A 1 101 ? 16.221 -0.687 -14.668 1.00 78.62 101 SER A N 1
ATOM 814 C CA . SER A 1 101 ? 17.038 -1.024 -13.517 1.00 78.62 101 SER A CA 1
ATOM 815 C C . SER A 1 101 ? 16.187 -1.744 -12.468 1.00 78.62 101 SER A C 1
ATOM 817 O O . SER A 1 101 ? 15.356 -1.128 -11.800 1.00 78.62 101 SER A O 1
ATOM 819 N N . ARG A 1 102 ? 16.427 -3.044 -12.256 1.00 82.75 102 ARG A N 1
ATOM 820 C CA . ARG A 1 102 ? 15.793 -3.803 -11.157 1.00 82.75 102 ARG A CA 1
ATOM 821 C C . ARG A 1 102 ? 15.983 -3.124 -9.798 1.00 82.75 102 ARG A C 1
ATOM 823 O O . ARG A 1 102 ? 15.087 -3.182 -8.965 1.00 82.75 102 ARG A O 1
ATOM 830 N N . SER A 1 103 ? 17.122 -2.463 -9.574 1.00 88.25 103 SER A N 1
ATOM 831 C CA . SER A 1 103 ? 17.376 -1.752 -8.317 1.00 88.25 103 SER A CA 1
ATOM 832 C C . SER A 1 103 ? 16.463 -0.543 -8.117 1.00 88.25 103 SER A C 1
ATOM 834 O O . SER A 1 103 ? 16.096 -0.268 -6.980 1.00 88.25 103 SER A O 1
ATOM 836 N N . LEU A 1 104 ? 16.053 0.138 -9.196 1.00 90.44 104 LEU A N 1
ATOM 837 C CA . LEU A 1 104 ? 15.095 1.244 -9.118 1.00 90.44 104 LEU A CA 1
ATOM 838 C C . LEU A 1 104 ? 13.719 0.733 -8.690 1.00 90.44 104 LEU A C 1
ATOM 840 O O . LEU A 1 104 ? 13.115 1.303 -7.790 1.00 90.44 104 LEU A O 1
ATOM 844 N N . VAL A 1 105 ? 13.260 -0.373 -9.285 1.00 90.56 105 VAL A N 1
ATOM 845 C CA . VAL A 1 105 ? 11.985 -1.001 -8.906 1.00 90.56 105 VAL A CA 1
ATOM 846 C C . VAL A 1 105 ? 11.994 -1.365 -7.422 1.00 90.56 105 VAL A C 1
ATOM 848 O O . VAL A 1 105 ? 11.077 -0.977 -6.707 1.00 90.56 105 VAL A O 1
ATOM 851 N N . TYR A 1 106 ? 13.047 -2.035 -6.939 1.00 90.75 106 TYR A N 1
ATOM 852 C CA . TYR A 1 106 ? 13.154 -2.391 -5.521 1.00 90.75 106 TYR A CA 1
ATOM 853 C C . TYR A 1 106 ? 13.134 -1.168 -4.602 1.00 90.75 106 TYR A C 1
ATOM 855 O O . TYR A 1 106 ? 12.346 -1.142 -3.659 1.00 90.75 106 TYR A O 1
ATOM 863 N N . MET A 1 107 ? 13.944 -0.150 -4.903 1.00 94.94 107 MET A N 1
ATOM 864 C CA . MET A 1 107 ? 14.013 1.080 -4.110 1.00 94.94 107 MET A CA 1
ATOM 865 C C . MET A 1 107 ? 12.646 1.763 -4.017 1.00 94.94 107 MET A C 1
ATOM 867 O O . MET A 1 107 ? 12.177 2.043 -2.920 1.00 94.94 107 MET A O 1
ATOM 871 N N . VAL A 1 108 ? 11.966 1.946 -5.153 1.00 95.31 108 VAL A N 1
ATOM 872 C CA . VAL A 1 108 ? 10.640 2.577 -5.180 1.00 95.31 108 VAL A CA 1
ATOM 873 C C . VAL A 1 108 ? 9.619 1.741 -4.412 1.00 95.31 108 VAL A C 1
ATOM 875 O O . VAL A 1 108 ? 8.860 2.289 -3.617 1.00 95.31 108 VAL A O 1
ATOM 878 N N . THR A 1 109 ? 9.603 0.415 -4.597 1.00 93.94 109 THR A N 1
ATOM 879 C CA . THR A 1 109 ? 8.664 -0.443 -3.856 1.00 93.94 109 THR A CA 1
ATOM 880 C C . THR A 1 109 ? 8.896 -0.385 -2.345 1.00 93.94 109 THR A C 1
ATOM 882 O O . THR A 1 109 ? 7.933 -0.347 -1.583 1.00 93.94 109 THR A O 1
ATOM 885 N N . GLU A 1 110 ? 10.152 -0.337 -1.896 1.00 95.31 110 GLU A N 1
ATOM 886 C CA . GLU A 1 110 ? 10.497 -0.224 -0.477 1.00 95.31 110 GLU A CA 1
ATOM 887 C C . GLU A 1 110 ? 10.072 1.135 0.095 1.00 95.31 110 GLU A C 1
ATOM 889 O O . GLU A 1 110 ? 9.459 1.197 1.162 1.00 95.31 110 GLU A O 1
ATOM 894 N N . GLU A 1 111 ? 10.338 2.226 -0.623 1.00 96.94 111 GLU A N 1
ATOM 895 C CA . GLU A 1 111 ? 9.948 3.574 -0.203 1.00 96.94 111 GLU A CA 1
ATOM 896 C C . GLU A 1 111 ? 8.427 3.730 -0.108 1.00 96.94 111 GLU A C 1
ATOM 898 O O . GLU A 1 111 ? 7.916 4.205 0.911 1.00 96.94 111 GLU A O 1
ATOM 903 N N . VAL A 1 112 ? 7.691 3.278 -1.127 1.00 96.12 112 VAL A N 1
ATOM 904 C CA . VAL A 1 112 ? 6.222 3.332 -1.145 1.00 96.12 112 VAL A CA 1
ATOM 905 C C . VAL A 1 112 ? 5.631 2.452 -0.043 1.00 96.12 112 VAL A C 1
ATOM 907 O O . VAL A 1 112 ? 4.730 2.891 0.673 1.00 96.12 112 VAL A O 1
ATOM 910 N N . TRP A 1 113 ? 6.167 1.247 0.176 1.00 94.25 113 TRP A N 1
ATOM 911 C CA . TRP A 1 113 ? 5.727 0.386 1.277 1.00 94.25 113 TRP A CA 1
ATOM 912 C C . TRP A 1 113 ? 5.946 1.040 2.645 1.00 94.25 113 TRP A C 1
ATOM 914 O O . TRP A 1 113 ? 5.046 1.040 3.485 1.00 94.25 113 TRP A O 1
ATOM 924 N N . ASN A 1 114 ? 7.099 1.674 2.858 1.00 95.25 114 ASN A N 1
ATOM 925 C CA . ASN A 1 114 ? 7.390 2.388 4.101 1.00 95.25 114 ASN A CA 1
ATOM 926 C C . ASN A 1 114 ? 6.438 3.572 4.341 1.00 95.25 114 ASN A C 1
ATOM 928 O O . ASN A 1 114 ? 6.104 3.861 5.493 1.00 95.25 114 ASN A O 1
ATOM 932 N N . ILE A 1 115 ? 5.967 4.243 3.283 1.00 95.69 115 ILE A N 1
ATOM 933 C CA . ILE A 1 115 ? 4.934 5.284 3.392 1.00 95.69 115 ILE A CA 1
ATOM 934 C C . ILE A 1 115 ? 3.617 4.686 3.901 1.00 95.69 115 ILE A C 1
ATOM 936 O O . ILE A 1 115 ? 3.024 5.245 4.827 1.00 95.69 115 ILE A O 1
ATOM 940 N N . PHE A 1 116 ? 3.185 3.547 3.349 1.00 91.75 116 PHE A N 1
ATOM 941 C CA . PHE A 1 116 ? 1.979 2.851 3.809 1.00 91.75 116 PHE A CA 1
ATOM 942 C C . PHE A 1 116 ? 2.108 2.359 5.252 1.00 91.75 116 PHE A C 1
ATOM 944 O O . PHE A 1 116 ? 1.197 2.584 6.046 1.00 91.75 116 PHE A O 1
ATOM 951 N N . MET A 1 117 ? 3.242 1.758 5.621 1.00 92.56 117 MET A N 1
ATOM 952 C CA . MET A 1 117 ? 3.485 1.304 6.995 1.00 92.56 117 MET A CA 1
ATOM 953 C C . MET A 1 117 ? 3.453 2.463 7.988 1.00 92.56 117 MET A C 1
ATOM 955 O O . MET A 1 117 ? 2.753 2.390 8.994 1.00 92.56 117 MET A O 1
ATOM 959 N N . ARG A 1 118 ? 4.123 3.578 7.670 1.00 93.75 118 ARG A N 1
ATOM 960 C CA . ARG A 1 118 ? 4.075 4.779 8.512 1.00 93.75 118 ARG A CA 1
ATOM 961 C C . ARG A 1 118 ? 2.649 5.298 8.674 1.00 93.75 118 ARG A C 1
ATOM 963 O O . ARG A 1 118 ? 2.274 5.697 9.769 1.00 93.75 118 ARG A O 1
ATOM 970 N N . PHE A 1 119 ? 1.862 5.308 7.602 1.00 91.06 119 PHE A N 1
ATOM 971 C CA . PHE A 1 119 ? 0.463 5.712 7.686 1.00 91.06 119 PHE A CA 1
ATOM 972 C C . PHE A 1 119 ? -0.346 4.782 8.602 1.00 91.06 119 PHE A C 1
ATOM 974 O O . PHE A 1 119 ? -1.121 5.269 9.419 1.00 91.06 119 PHE A O 1
ATOM 981 N N . GLN A 1 120 ? -0.140 3.463 8.529 1.00 89.19 120 GLN A N 1
ATOM 982 C CA . GLN A 1 120 ? -0.797 2.519 9.440 1.00 89.19 120 GLN A CA 1
ATOM 983 C C . GLN A 1 120 ? -0.404 2.760 10.905 1.00 89.19 120 GLN A C 1
ATOM 985 O O . GLN A 1 120 ? -1.283 2.774 11.767 1.00 89.19 120 GLN A O 1
ATOM 990 N N . ASP A 1 121 ? 0.875 3.021 11.184 1.00 91.12 121 ASP A N 1
ATOM 991 C CA . ASP A 1 121 ? 1.353 3.356 12.532 1.00 91.12 121 ASP A CA 1
ATOM 992 C C . ASP A 1 121 ? 0.720 4.657 13.056 1.00 91.12 121 ASP A C 1
ATOM 994 O O . ASP A 1 121 ? 0.277 4.722 14.204 1.00 91.12 121 ASP A O 1
ATOM 998 N N . GLU A 1 122 ? 0.629 5.687 12.208 1.00 89.38 122 GLU A N 1
ATOM 999 C CA . GLU A 1 122 ? -0.024 6.964 12.528 1.00 89.38 122 GLU A CA 1
ATOM 1000 C C . GLU A 1 122 ? -1.522 6.768 12.822 1.00 89.38 122 GLU A C 1
ATOM 1002 O O . GLU A 1 122 ? -2.041 7.310 13.801 1.00 89.38 122 GLU A O 1
ATOM 1007 N N . MET A 1 123 ? -2.212 5.946 12.026 1.00 88.56 123 MET A N 1
ATOM 1008 C CA . MET A 1 123 ? -3.620 5.600 12.239 1.00 88.56 123 MET A CA 1
ATOM 1009 C C . MET A 1 123 ? -3.838 4.803 13.527 1.00 88.56 123 MET A C 1
ATOM 1011 O O . MET A 1 123 ? -4.808 5.041 14.251 1.00 88.56 123 MET A O 1
ATOM 1015 N N . TYR A 1 124 ? -2.932 3.878 13.840 1.00 85.50 124 TYR A N 1
ATOM 1016 C CA . TYR A 1 124 ? -2.978 3.111 15.078 1.00 85.50 124 TYR A CA 1
ATOM 1017 C C . TYR A 1 124 ? -2.763 4.006 16.305 1.00 85.50 124 TYR A C 1
ATOM 1019 O O . TYR A 1 124 ? -3.533 3.930 17.265 1.00 85.50 124 TYR A O 1
ATOM 1027 N N . ALA A 1 125 ? -1.773 4.903 16.259 1.00 86.38 125 ALA A N 1
ATOM 1028 C CA . ALA A 1 125 ? -1.528 5.879 17.319 1.00 86.38 125 ALA A CA 1
ATOM 1029 C C . ALA A 1 125 ? -2.744 6.792 17.539 1.00 86.38 125 ALA A C 1
ATOM 1031 O O . ALA A 1 125 ? -3.189 6.955 18.676 1.00 86.38 125 ALA A O 1
ATOM 1032 N N . LEU A 1 126 ? -3.343 7.298 16.454 1.00 85.88 126 LEU A N 1
ATOM 1033 C CA . LEU A 1 126 ? -4.567 8.096 16.516 1.00 85.88 126 LEU A CA 1
ATOM 1034 C C . 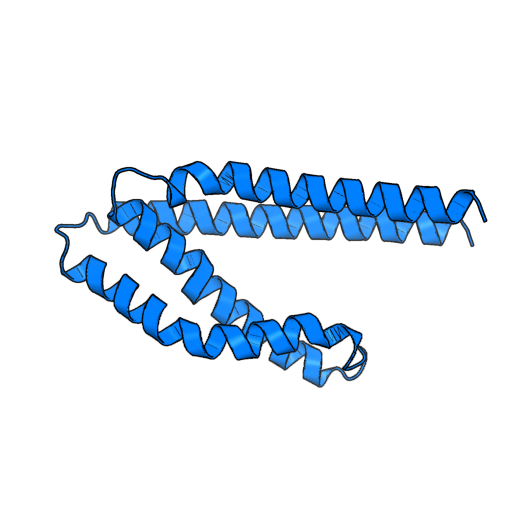LEU A 1 126 ? -5.711 7.321 17.190 1.00 85.88 126 LEU A C 1
ATOM 1036 O O . 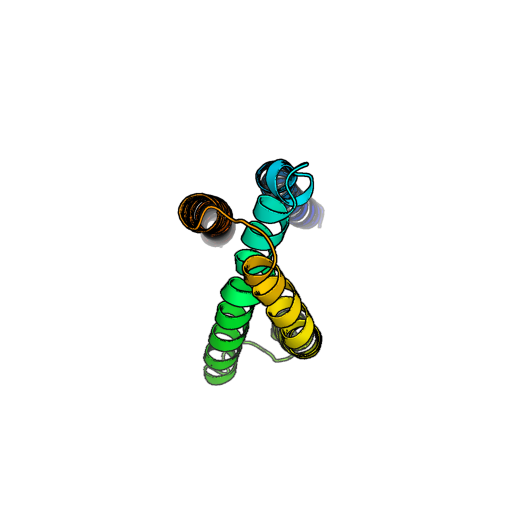LEU A 1 126 ? -6.397 7.857 18.057 1.00 85.88 126 LEU A O 1
ATOM 1040 N N . ASN A 1 127 ? -5.902 6.046 16.844 1.00 82.75 127 ASN A N 1
ATOM 1041 C CA . ASN A 1 127 ? -6.930 5.215 17.469 1.00 82.75 127 ASN A CA 1
ATOM 1042 C C . ASN A 1 127 ? -6.708 5.037 18.983 1.00 82.75 127 ASN A C 1
ATOM 1044 O O . ASN A 1 127 ? -7.669 5.082 19.756 1.00 82.75 127 ASN A O 1
ATOM 1048 N N . LEU A 1 128 ? -5.456 4.865 19.423 1.00 83.50 128 LEU A N 1
ATOM 1049 C CA . LEU A 1 128 ? -5.121 4.784 20.848 1.00 83.50 128 LEU A CA 1
ATOM 1050 C C . LEU A 1 128 ? -5.427 6.093 21.583 1.00 83.50 128 LEU A C 1
ATOM 1052 O O . LEU A 1 128 ? -6.009 6.063 22.669 1.00 83.50 128 LEU A O 1
ATOM 1056 N N . GLU A 1 129 ? -5.077 7.235 20.988 1.00 83.25 129 GLU A N 1
ATOM 1057 C CA . GLU A 1 129 ? -5.380 8.555 21.549 1.00 83.25 129 GLU A CA 1
ATOM 1058 C C . GLU A 1 129 ? -6.889 8.745 21.714 1.00 83.25 129 GLU A C 1
ATOM 1060 O O . GLU A 1 129 ? -7.352 9.057 22.815 1.00 83.25 129 GLU A O 1
ATOM 1065 N N . LEU A 1 130 ? -7.666 8.463 20.665 1.00 78.88 130 LEU A N 1
ATOM 1066 C CA . LEU A 1 130 ? -9.125 8.587 20.689 1.00 78.88 130 LEU A CA 1
ATOM 1067 C C . LEU A 1 130 ? -9.766 7.654 21.726 1.00 78.88 130 LEU A C 1
ATOM 1069 O O . LEU A 1 130 ? -10.629 8.082 22.491 1.00 78.88 130 LEU A O 1
ATOM 1073 N N . SER A 1 131 ? -9.283 6.414 21.821 1.00 76.94 131 SER A N 1
ATOM 1074 C CA . SER A 1 131 ? -9.774 5.430 22.795 1.00 76.94 131 SER A CA 1
ATOM 1075 C C . SER A 1 131 ? -9.447 5.814 24.245 1.00 76.94 131 SER A C 1
ATOM 1077 O O . SER A 1 131 ? -10.206 5.497 25.163 1.00 76.94 131 SER A O 1
ATOM 1079 N N . SER A 1 132 ? -8.335 6.520 24.482 1.00 70.75 132 SER A N 1
ATOM 1080 C CA . SER A 1 132 ? -7.943 6.969 25.827 1.00 70.75 132 SER A CA 1
ATOM 1081 C C . SER A 1 132 ? -8.827 8.105 26.366 1.00 70.75 132 SER A C 1
ATOM 1083 O O . SER A 1 132 ? -9.082 8.180 27.572 1.00 70.75 132 SER A O 1
ATOM 1085 N N . VAL A 1 133 ? -9.357 8.958 25.479 1.00 60.19 133 VAL A N 1
ATOM 1086 C CA . VAL A 1 133 ? -10.254 10.070 25.840 1.00 60.19 133 VAL A CA 1
ATOM 1087 C C . VAL A 1 133 ? -11.605 9.562 26.357 1.00 60.19 133 VAL A C 1
ATOM 1089 O O . VAL A 1 133 ? -12.181 10.177 27.259 1.00 60.19 133 VAL A O 1
ATOM 1092 N N . ASP A 1 134 ? -12.089 8.430 25.845 1.00 54.97 134 ASP A N 1
ATOM 1093 C CA . ASP A 1 134 ? -13.359 7.828 26.265 1.00 54.97 134 ASP A CA 1
ATOM 1094 C C . ASP A 1 134 ? -13.276 7.121 27.629 1.00 54.97 134 ASP A C 1
ATOM 1096 O O . ASP A 1 134 ? -14.271 7.060 28.355 1.00 54.97 134 ASP A O 1
ATOM 1100 N N . ILE A 1 135 ? -12.093 6.637 28.029 1.00 52.06 135 ILE A N 1
ATOM 1101 C CA . ILE A 1 135 ? -11.876 6.000 29.341 1.00 52.06 135 ILE A CA 1
ATOM 1102 C C . ILE A 1 135 ? -11.842 7.042 30.466 1.00 52.06 135 ILE A C 1
ATOM 1104 O O . ILE A 1 135 ? -12.430 6.820 31.519 1.00 52.06 135 ILE A O 1
ATOM 1108 N N . CYS A 1 136 ? -11.225 8.206 30.244 1.00 44.19 136 CYS A N 1
ATOM 1109 C CA . CYS A 1 136 ? -11.154 9.284 31.243 1.00 44.19 136 CYS A CA 1
ATOM 1110 C C . CYS A 1 136 ? -12.478 10.045 31.458 1.00 44.19 136 CYS A C 1
ATOM 1112 O O . CYS A 1 136 ? -12.520 10.980 32.259 1.00 44.19 136 CYS A O 1
ATOM 1114 N N . ARG A 1 137 ? -13.545 9.701 30.724 1.00 47.22 137 ARG A N 1
ATOM 1115 C CA . ARG A 1 137 ? -14.862 10.360 30.793 1.00 47.22 137 ARG A CA 1
ATOM 1116 C C . ARG A 1 137 ? -15.990 9.454 31.308 1.00 47.22 137 ARG A C 1
ATOM 1118 O O . ARG A 1 137 ? -17.128 9.923 31.369 1.00 47.22 137 ARG A O 1
ATOM 1125 N N . LYS A 1 138 ? -15.687 8.201 31.668 1.00 43.72 138 LYS A N 1
ATOM 1126 C CA . LYS A 1 138 ? -16.570 7.313 32.446 1.00 43.72 138 LYS A CA 1
ATOM 1127 C C . LYS A 1 138 ? -16.297 7.468 33.936 1.00 43.72 138 LYS A C 1
ATOM 1129 O O . LYS A 1 138 ? -17.285 7.386 34.697 1.00 43.72 138 LYS A O 1
#

Sequence (138 aa):
MHIYINIVENNAALLILAFTLLRQRLEGYFNAPDPTIIIAAFLVEEIYAKKFIECLNEQIMRTQEISDHDLTWLTLHSVVEADHAGDSIHLARRLDEIEVSRSLVYMVTEEVWNIFMRFQDEMYALNLELSSVDICRK